Protein AF-A0A226BYW1-F1 (afdb_monomer)

Sequence (147 aa):
MIKKFHFSLDRVLRVKEINEDKKKDEFQRAQKYKDQIEKQLNELKQSKESIIKELNDTQKNPVQIQYLKTYHNYLSSLDEQITNQSYKLQIAEKELKHVRQEWIDAKQEKRVLEKLKERHYQEFRKESLKQEQKVLDEMTVQSVYSR

InterPro domains:
  IPR012823 Flagellar export FliJ [PF02050] (8-144)
  IPR012823 Flagellar export FliJ [TIGR02473] (6-144)
  IPR052570 Flagellar FliJ [PTHR38786] (8-145)
  IPR053716 Flagellar assembly and chemotaxis effector [G3DSA:1.10.287.1700] (3-147)

Foldseek 3Di:
DQDDDDDPCPVVLVVLVVQLVVLVVQLVVLVVVLVVLVVVLVVLVVVLVVLVVVVVVPVVDDPDPVVVVVSVVVSVVSVVVNVVSVVVNVVSVVSSVVSVVSSVVSVVVSVVVVVVSVVSVVVSVVVSVVVVVVVVVVVVVVVVVVD

Structure (mmCIF, N/CA/C/O backbone):
data_AF-A0A226BYW1-F1
#
_entry.id   AF-A0A226BYW1-F1
#
loop_
_atom_site.group_PDB
_atom_site.id
_atom_site.type_symbol
_atom_site.label_atom_id
_atom_site.label_alt_id
_atom_site.label_comp_id
_atom_site.label_asym_id
_atom_site.label_entity_id
_atom_site.label_seq_id
_atom_site.pdbx_PDB_ins_code
_atom_site.Cartn_x
_atom_site.Cartn_y
_atom_site.Cartn_z
_atom_site.occupancy
_atom_site.B_iso_or_equiv
_atom_site.auth_seq_id
_atom_site.auth_comp_id
_atom_site.auth_asym_id
_atom_site.auth_atom_id
_atom_site.pdbx_PDB_model_num
ATOM 1 N N . MET A 1 1 ? 19.684 13.962 -42.952 1.00 47.47 1 MET A N 1
ATOM 2 C CA . MET A 1 1 ? 18.919 14.288 -41.725 1.00 47.47 1 MET A CA 1
ATOM 3 C C . MET A 1 1 ? 19.271 13.266 -40.661 1.00 47.47 1 MET A C 1
ATOM 5 O O . MET A 1 1 ? 19.204 12.080 -40.960 1.00 47.47 1 MET A O 1
ATOM 9 N N . ILE A 1 2 ? 19.649 13.704 -39.459 1.00 56.62 2 ILE A N 1
ATOM 10 C CA . ILE A 1 2 ? 19.875 12.808 -38.317 1.00 56.62 2 ILE A CA 1
ATOM 11 C C . ILE A 1 2 ? 18.544 12.106 -38.019 1.00 56.62 2 ILE A C 1
ATOM 13 O O . ILE A 1 2 ? 17.529 12.772 -37.791 1.00 56.62 2 ILE A O 1
ATOM 17 N N . LYS A 1 3 ? 18.511 10.770 -38.099 1.00 72.44 3 LYS A N 1
ATOM 18 C CA . LYS A 1 3 ? 17.314 10.000 -37.732 1.00 72.44 3 LYS A CA 1
ATOM 19 C C . LYS A 1 3 ? 17.000 10.289 -36.262 1.00 72.44 3 LYS A C 1
ATOM 21 O O . LYS A 1 3 ? 17.906 10.357 -35.448 1.00 72.44 3 LYS A O 1
ATOM 26 N N . LYS A 1 4 ? 15.732 10.492 -35.905 1.00 83.81 4 LYS A N 1
ATOM 27 C CA . LYS A 1 4 ? 15.329 10.588 -34.492 1.00 83.81 4 LYS A CA 1
ATOM 28 C C . LYS A 1 4 ? 15.165 9.177 -33.929 1.00 83.81 4 LYS A C 1
ATOM 30 O O . LYS A 1 4 ? 14.692 8.293 -34.642 1.00 83.81 4 LYS A O 1
ATOM 35 N N . PHE A 1 5 ? 15.528 8.973 -32.664 1.00 90.88 5 PHE A N 1
ATOM 36 C CA 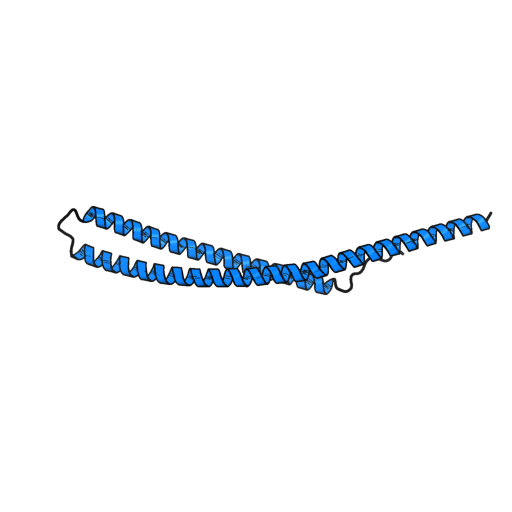. PHE A 1 5 ? 15.275 7.705 -31.982 1.00 90.88 5 PHE A CA 1
ATOM 37 C C . PHE A 1 5 ? 13.770 7.428 -31.913 1.00 90.88 5 PHE A C 1
ATOM 39 O O . PHE A 1 5 ? 12.987 8.309 -31.554 1.00 90.88 5 PHE A O 1
ATOM 46 N N . HIS A 1 6 ? 13.376 6.198 -32.230 1.00 91.38 6 HIS A N 1
ATOM 47 C CA . HIS A 1 6 ? 12.002 5.732 -32.124 1.00 91.38 6 HIS A CA 1
ATOM 48 C C . HIS A 1 6 ? 11.983 4.375 -31.429 1.00 91.38 6 HIS A C 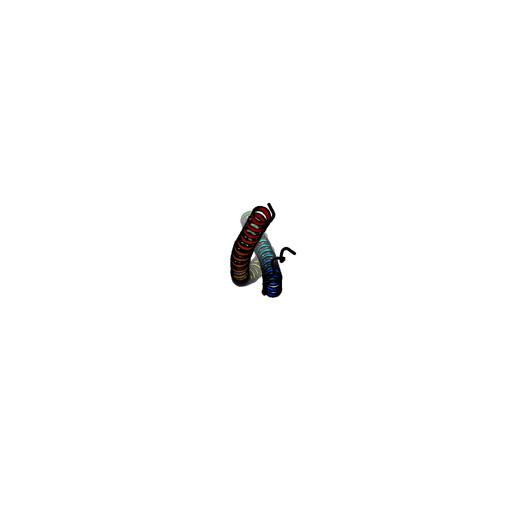1
ATOM 50 O O . HIS A 1 6 ? 12.633 3.435 -31.888 1.00 91.38 6 HIS A O 1
ATOM 56 N N . PHE A 1 7 ? 11.225 4.268 -30.340 1.00 94.50 7 PHE A N 1
ATOM 57 C CA . PHE A 1 7 ? 11.023 3.005 -29.649 1.00 94.50 7 PHE A CA 1
ATOM 58 C C . PHE A 1 7 ? 9.641 2.451 -29.994 1.00 94.50 7 PHE A C 1
ATOM 60 O O . PHE A 1 7 ? 8.612 3.022 -29.636 1.00 94.50 7 PHE A O 1
ATOM 67 N N . SER A 1 8 ? 9.612 1.310 -30.682 1.00 94.25 8 SER A N 1
ATOM 68 C CA . SER A 1 8 ? 8.377 0.696 -31.194 1.00 94.25 8 SER A CA 1
ATOM 69 C C . SER A 1 8 ? 7.350 0.372 -30.102 1.00 94.25 8 SER A C 1
ATOM 71 O O . SER A 1 8 ? 6.151 0.333 -30.373 1.00 94.25 8 SER A O 1
ATOM 73 N N . LEU A 1 9 ? 7.800 0.183 -28.857 1.00 95.88 9 LEU A N 1
ATOM 74 C CA . LEU A 1 9 ? 6.951 -0.130 -27.708 1.00 95.88 9 LEU A CA 1
ATOM 75 C C . LEU A 1 9 ? 6.639 1.089 -26.825 1.00 95.88 9 LEU A C 1
ATOM 77 O O . LEU A 1 9 ? 6.116 0.913 -25.728 1.00 95.88 9 LEU A O 1
ATOM 81 N N . ASP A 1 10 ? 6.887 2.323 -27.282 1.00 95.12 10 ASP A N 1
ATOM 82 C CA . ASP A 1 10 ? 6.590 3.542 -26.507 1.00 95.12 10 ASP A CA 1
ATOM 83 C C . ASP A 1 10 ? 5.122 3.616 -26.059 1.00 95.12 10 ASP A C 1
ATOM 85 O O . ASP A 1 10 ? 4.820 4.008 -24.931 1.00 95.12 10 ASP A O 1
ATOM 89 N N . ARG A 1 11 ? 4.188 3.186 -26.919 1.00 96.56 11 ARG A N 1
ATOM 90 C CA . ARG A 1 11 ? 2.762 3.137 -26.567 1.00 96.56 11 ARG A CA 1
ATOM 91 C C . ARG A 1 11 ? 2.483 2.109 -25.468 1.00 96.56 11 ARG A C 1
ATOM 93 O O . ARG A 1 11 ? 1.686 2.383 -24.578 1.00 96.56 11 ARG A O 1
ATOM 100 N N . VAL A 1 12 ? 3.141 0.952 -25.516 1.00 97.31 12 VAL A N 1
ATOM 101 C CA . VAL A 1 12 ? 2.990 -0.108 -24.507 1.00 97.31 12 VAL A CA 1
ATOM 102 C C . VAL A 1 12 ? 3.588 0.340 -23.174 1.00 97.31 12 VAL A C 1
ATOM 104 O O . VAL A 1 12 ? 2.952 0.164 -22.138 1.00 97.31 12 VAL A O 1
ATOM 107 N N . LEU A 1 13 ? 4.758 0.986 -23.200 1.00 97.25 13 LEU A N 1
ATOM 108 C CA . LEU A 1 13 ? 5.391 1.565 -22.015 1.00 97.25 13 LEU A CA 1
ATOM 109 C C . LEU A 1 13 ? 4.465 2.581 -21.334 1.00 97.25 13 LEU A C 1
ATOM 111 O O . LEU A 1 13 ? 4.231 2.467 -20.135 1.00 97.25 13 LEU A O 1
ATOM 115 N N . ARG A 1 14 ? 3.834 3.479 -22.103 1.00 97.69 14 ARG A N 1
ATOM 116 C CA . ARG A 1 14 ? 2.852 4.435 -21.565 1.00 97.69 14 ARG A CA 1
ATOM 117 C C . ARG A 1 14 ? 1.651 3.752 -20.905 1.00 97.69 14 ARG A C 1
ATOM 119 O O . ARG A 1 14 ? 1.173 4.200 -19.869 1.00 97.69 14 ARG A O 1
ATOM 126 N N . VAL A 1 15 ? 1.144 2.666 -21.490 1.00 98.19 15 VAL A N 1
ATOM 127 C CA . VAL A 1 15 ? 0.052 1.893 -20.872 1.00 98.19 15 VAL A CA 1
ATOM 128 C C . VAL A 1 15 ? 0.504 1.286 -19.539 1.00 98.19 15 VAL A C 1
ATOM 130 O O . VAL A 1 15 ? -0.265 1.304 -18.579 1.00 98.19 15 VAL A O 1
ATOM 133 N N . L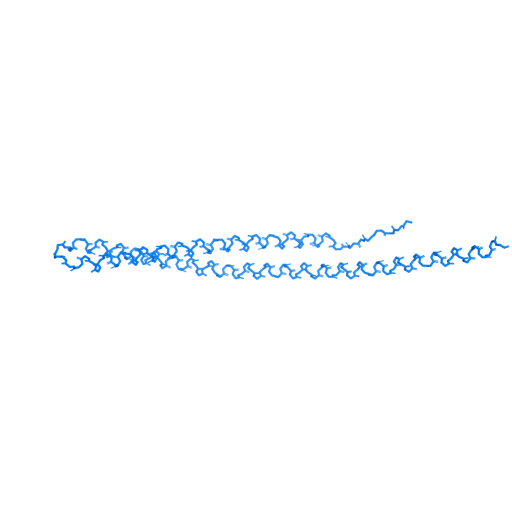YS A 1 16 ? 1.746 0.792 -19.449 1.00 97.38 16 LYS A N 1
ATOM 134 C CA . LYS A 1 16 ? 2.308 0.254 -18.201 1.00 97.38 16 LYS A CA 1
ATOM 135 C C . LYS A 1 16 ? 2.548 1.332 -17.141 1.00 97.38 16 LYS A C 1
ATOM 137 O O . LYS A 1 16 ? 2.271 1.065 -15.980 1.00 97.38 16 LYS A O 1
ATOM 142 N N . GLU A 1 17 ? 2.971 2.535 -17.528 1.00 97.81 17 GLU A N 1
ATOM 143 C CA . GLU A 1 17 ? 3.066 3.702 -16.631 1.00 97.81 17 GLU A CA 1
ATOM 144 C C . GLU A 1 17 ? 1.704 4.037 -16.011 1.00 97.81 17 GLU A C 1
ATOM 146 O O . GLU A 1 17 ? 1.565 4.048 -14.791 1.00 97.81 17 GLU A O 1
ATOM 151 N N . ILE A 1 18 ? 0.668 4.192 -16.845 1.00 98.25 18 ILE A N 1
ATOM 152 C CA . ILE A 1 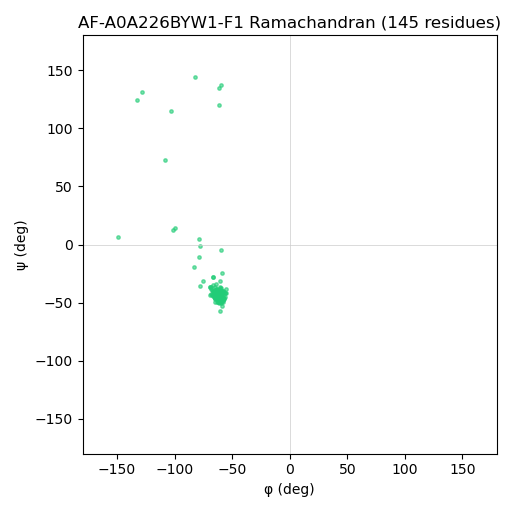18 ? -0.699 4.471 -16.375 1.00 98.25 18 ILE A CA 1
ATOM 153 C C . ILE A 1 18 ? -1.205 3.349 -15.457 1.00 98.25 18 ILE A C 1
ATOM 155 O O . ILE A 1 18 ? -1.918 3.609 -14.489 1.00 98.25 18 ILE A O 1
ATOM 159 N N . ASN A 1 19 ? -0.871 2.093 -15.761 1.00 98.12 19 ASN A N 1
ATOM 160 C CA . ASN A 1 19 ? -1.253 0.962 -14.924 1.00 98.12 19 ASN A CA 1
ATOM 161 C C . ASN A 1 19 ? -0.538 0.975 -13.562 1.00 98.12 19 ASN A C 1
ATOM 163 O O . ASN A 1 19 ? -1.193 0.759 -12.545 1.00 98.12 19 ASN A O 1
ATOM 167 N N . GLU A 1 20 ? 0.770 1.255 -13.521 1.00 98.31 20 GLU A N 1
ATOM 168 C CA . GLU A 1 20 ? 1.513 1.410 -12.262 1.00 98.31 20 GLU A CA 1
ATOM 169 C C . GLU A 1 20 ? 0.903 2.521 -11.401 1.00 98.31 20 GLU A C 1
ATOM 171 O O . GLU A 1 20 ? 0.674 2.302 -10.212 1.00 98.31 20 GLU A O 1
ATOM 176 N N . ASP A 1 21 ? 0.596 3.677 -11.995 1.00 98.38 21 ASP A N 1
ATOM 177 C CA . ASP A 1 21 ? 0.006 4.810 -11.278 1.00 98.38 21 ASP A CA 1
ATOM 178 C C . ASP A 1 21 ? -1.365 4.456 -10.689 1.00 98.38 21 ASP A C 1
ATOM 180 O O . ASP A 1 21 ? -1.623 4.713 -9.513 1.00 98.38 21 ASP A O 1
ATOM 184 N N . LYS A 1 22 ? -2.219 3.761 -11.451 1.00 98.44 22 LYS A N 1
ATOM 185 C CA . LYS A 1 22 ? -3.507 3.265 -10.938 1.00 98.44 22 LYS A CA 1
ATOM 186 C C . LYS A 1 22 ? -3.333 2.322 -9.747 1.00 98.44 22 LYS A C 1
ATOM 188 O O . LYS A 1 22 ? -4.016 2.488 -8.737 1.00 98.44 22 LYS A O 1
ATOM 193 N N . LYS A 1 23 ? -2.411 1.357 -9.839 1.00 98.25 23 LYS A N 1
ATOM 194 C CA . LYS A 1 23 ? -2.134 0.405 -8.749 1.00 98.25 23 LYS A CA 1
ATOM 195 C C . LYS A 1 23 ? -1.527 1.083 -7.522 1.00 98.25 23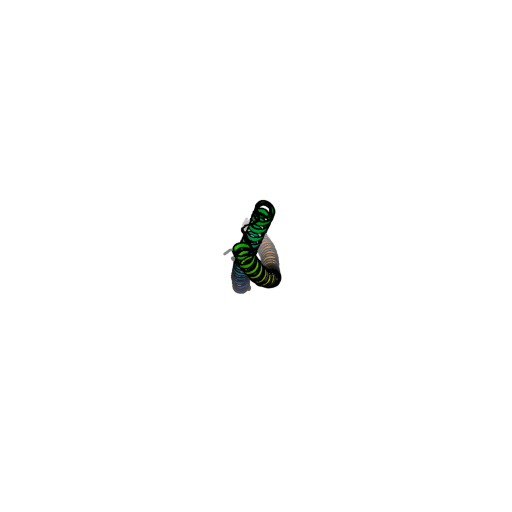 LYS A C 1
ATOM 197 O O . LYS A 1 23 ? -1.859 0.732 -6.391 1.00 98.25 23 LYS A O 1
ATOM 202 N N . LYS A 1 24 ? -0.703 2.109 -7.726 1.00 98.31 24 LYS A N 1
ATOM 203 C CA . LYS A 1 24 ? -0.187 2.955 -6.648 1.00 98.31 24 LYS A CA 1
ATOM 204 C C . LYS A 1 24 ? -1.312 3.695 -5.927 1.00 98.31 24 LYS A C 1
ATOM 206 O O . LYS A 1 24 ? -1.326 3.718 -4.697 1.00 98.31 24 LYS A O 1
ATOM 211 N N . ASP A 1 25 ? -2.257 4.267 -6.667 1.00 98.44 25 ASP A N 1
ATOM 212 C CA . ASP A 1 25 ? -3.408 4.960 -6.086 1.00 98.44 25 ASP A CA 1
ATOM 213 C C . ASP A 1 25 ? -4.321 3.999 -5.309 1.00 98.44 25 ASP A C 1
ATOM 215 O O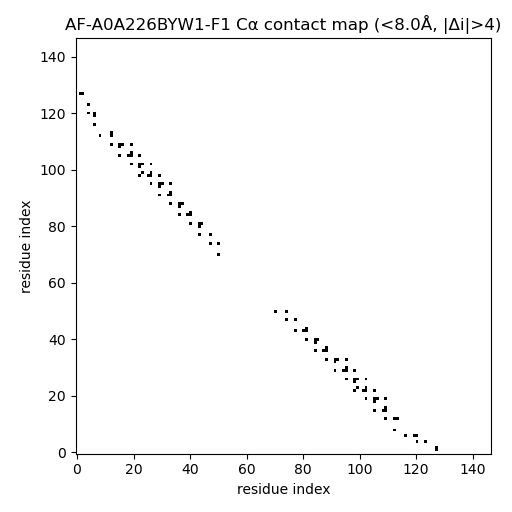 . ASP A 1 25 ? -4.800 4.337 -4.225 1.00 98.44 25 ASP A O 1
ATOM 219 N N . GLU A 1 26 ? -4.545 2.786 -5.826 1.00 98.31 26 GLU A N 1
ATOM 220 C CA . GLU A 1 26 ? -5.260 1.710 -5.122 1.00 98.31 26 GLU A CA 1
ATOM 221 C C . GLU A 1 26 ? -4.573 1.357 -3.798 1.00 98.31 26 GLU A C 1
ATOM 223 O O . GLU A 1 26 ? -5.221 1.373 -2.748 1.00 98.31 26 GLU A O 1
ATOM 228 N N . PHE A 1 27 ? -3.253 1.151 -3.820 1.00 98.44 27 PHE A N 1
ATOM 229 C CA . PHE A 1 27 ? -2.454 0.910 -2.619 1.00 98.44 27 PHE A CA 1
ATOM 230 C C . PHE A 1 27 ? -2.571 2.051 -1.598 1.00 98.44 27 PHE A C 1
ATOM 232 O O . PHE A 1 27 ? -2.799 1.805 -0.413 1.00 98.44 27 PHE A O 1
ATOM 239 N N . GLN A 1 28 ? -2.479 3.309 -2.039 1.00 98.38 28 GLN A N 1
ATOM 240 C CA . GLN A 1 28 ? -2.613 4.465 -1.148 1.00 98.38 28 GLN A CA 1
ATOM 241 C C . GLN A 1 28 ? -4.007 4.569 -0.521 1.00 98.38 28 GLN A C 1
ATOM 243 O O . GLN A 1 28 ? -4.125 4.930 0.653 1.00 98.38 28 GLN A O 1
ATOM 248 N N . ARG A 1 29 ? -5.068 4.259 -1.277 1.00 98.38 29 ARG A N 1
ATOM 249 C CA . ARG A 1 29 ? -6.437 4.221 -0.744 1.00 98.38 29 ARG A CA 1
ATOM 250 C C . ARG A 1 29 ? -6.600 3.115 0.295 1.00 98.38 29 ARG A C 1
ATOM 252 O O . ARG A 1 29 ? -7.131 3.388 1.369 1.00 98.38 29 ARG A O 1
ATOM 259 N N . ALA A 1 30 ? -6.102 1.911 0.011 1.00 98.31 30 ALA A N 1
ATOM 260 C CA . ALA A 1 30 ? -6.146 0.792 0.949 1.00 98.31 30 ALA A CA 1
ATOM 261 C C . ALA A 1 30 ? -5.373 1.099 2.242 1.00 98.31 30 ALA A C 1
ATOM 263 O O . ALA A 1 30 ? -5.871 0.826 3.333 1.00 98.31 30 ALA A O 1
ATOM 264 N N . GLN A 1 31 ? -4.201 1.736 2.137 1.00 98.44 31 GLN A N 1
ATOM 265 C CA . GLN A 1 31 ? -3.412 2.148 3.299 1.00 98.44 31 GLN A CA 1
ATOM 266 C C . GLN A 1 31 ? -4.185 3.143 4.170 1.00 98.44 31 GLN A C 1
ATOM 268 O O . GLN A 1 31 ? -4.346 2.911 5.364 1.00 98.44 31 GLN A O 1
ATOM 273 N N . LYS A 1 32 ? -4.736 4.208 3.569 1.00 98.50 32 LYS A N 1
ATOM 274 C CA . LYS A 1 32 ? -5.542 5.202 4.298 1.00 98.50 32 LYS A CA 1
ATOM 275 C C . LYS A 1 32 ? -6.743 4.567 4.995 1.00 98.50 32 LYS A C 1
ATOM 277 O O . LYS A 1 32 ? -7.057 4.933 6.123 1.00 98.50 32 LYS A O 1
ATOM 282 N N . TYR A 1 33 ? -7.411 3.625 4.333 1.00 98.00 33 TYR A N 1
ATOM 283 C CA . TYR A 1 33 ? -8.543 2.909 4.912 1.00 98.00 33 TYR A CA 1
ATOM 284 C C . TYR A 1 33 ? -8.125 2.048 6.113 1.00 98.00 33 TYR A C 1
ATOM 286 O O . TYR A 1 33 ? -8.773 2.100 7.159 1.00 98.00 33 TYR A O 1
ATOM 294 N N . LYS A 1 34 ? -7.009 1.314 6.000 1.00 98.38 34 LYS A N 1
ATOM 295 C CA . LYS A 1 34 ? -6.437 0.546 7.114 1.00 98.38 34 LYS A CA 1
ATOM 296 C C . LYS A 1 34 ? -6.117 1.456 8.305 1.00 98.38 34 LYS A C 1
ATOM 298 O O . LYS A 1 34 ? -6.537 1.155 9.420 1.00 98.38 34 LYS A O 1
ATOM 303 N N . ASP A 1 35 ? -5.458 2.587 8.062 1.00 98.31 35 ASP A N 1
ATOM 304 C CA . ASP A 1 35 ? -5.082 3.545 9.109 1.00 98.31 35 ASP A CA 1
ATOM 305 C C . ASP A 1 35 ? -6.321 4.135 9.813 1.00 98.31 35 ASP A C 1
ATOM 307 O O . ASP A 1 35 ? -6.341 4.288 11.035 1.00 98.31 35 ASP A O 1
ATOM 311 N N . GLN A 1 36 ? -7.391 4.428 9.062 1.00 98.25 36 GLN A N 1
ATOM 312 C CA . GLN A 1 36 ? -8.670 4.881 9.624 1.00 98.25 36 GLN A CA 1
ATOM 313 C C . GLN A 1 36 ? -9.307 3.825 10.531 1.00 98.25 36 GLN A C 1
ATOM 315 O O . GLN A 1 36 ? -9.752 4.151 11.633 1.00 98.25 36 GLN A O 1
ATOM 320 N N . ILE A 1 37 ? -9.338 2.565 10.089 1.00 97.62 37 ILE A N 1
ATOM 321 C CA . ILE A 1 37 ? -9.891 1.462 10.882 1.00 97.62 37 ILE A CA 1
ATOM 322 C C . ILE A 1 37 ? -9.086 1.257 12.163 1.00 97.62 37 ILE A C 1
ATOM 324 O O . ILE A 1 37 ? -9.674 1.070 13.230 1.00 97.62 37 ILE A O 1
ATOM 328 N N . GLU A 1 38 ? -7.759 1.279 12.052 1.00 98.12 38 GLU A N 1
ATOM 329 C CA . GLU A 1 38 ? -6.831 1.098 13.166 1.00 98.12 38 GLU A CA 1
ATOM 330 C C . GLU A 1 38 ? -7.001 2.207 14.211 1.00 98.12 38 GLU A C 1
ATOM 332 O O . GLU A 1 38 ? -7.094 1.923 15.407 1.00 98.12 38 GLU A O 1
ATOM 337 N N . LYS A 1 39 ? -7.163 3.459 13.762 1.00 98.38 39 LYS A N 1
ATOM 338 C CA . LYS A 1 39 ? -7.471 4.593 14.638 1.00 98.38 39 LYS A CA 1
ATOM 339 C C . LYS A 1 39 ? -8.789 4.393 15.395 1.00 98.38 39 LYS A C 1
ATOM 341 O O . LYS A 1 39 ? -8.799 4.499 16.617 1.00 98.38 39 LYS A O 1
ATOM 346 N N . GLN A 1 40 ? -9.870 4.048 14.693 1.00 97.75 40 GLN A N 1
ATOM 347 C CA . GLN A 1 40 ? -11.181 3.790 15.309 1.00 97.75 40 GLN A CA 1
ATOM 348 C C . GLN A 1 40 ? -11.129 2.636 16.321 1.00 97.75 40 GLN A C 1
ATOM 350 O O . GLN A 1 40 ? -11.730 2.708 17.390 1.00 97.75 40 GLN A O 1
ATOM 355 N N . LEU A 1 41 ? -10.384 1.569 16.011 1.00 98.25 41 LEU A N 1
ATOM 356 C CA . LEU A 1 41 ? -10.191 0.450 16.932 1.00 98.25 41 LEU A CA 1
ATOM 357 C C . LEU A 1 41 ? -9.484 0.899 18.214 1.00 98.25 41 LEU A C 1
ATOM 359 O O . LEU A 1 41 ? -9.856 0.475 19.308 1.00 98.25 41 LEU A O 1
ATOM 363 N N . ASN A 1 42 ? -8.462 1.742 18.081 1.00 98.06 42 ASN A N 1
ATOM 364 C CA . ASN A 1 42 ? -7.736 2.270 19.224 1.00 98.06 42 ASN A CA 1
ATOM 365 C C . ASN A 1 42 ? -8.614 3.196 20.082 1.00 98.06 42 ASN A C 1
ATOM 367 O O . ASN A 1 42 ? -8.599 3.073 21.303 1.00 98.06 42 ASN A O 1
ATOM 371 N N . GLU A 1 43 ? -9.431 4.051 19.464 1.00 97.69 43 GLU A N 1
ATOM 372 C CA . GLU A 1 43 ? -10.405 4.901 20.167 1.00 97.69 43 GLU A CA 1
ATOM 373 C C . GLU A 1 43 ? -11.418 4.065 20.970 1.00 97.69 43 GLU A C 1
ATOM 375 O O . GLU A 1 43 ? -11.659 4.347 22.145 1.00 97.69 43 GLU A O 1
ATOM 380 N N . LEU A 1 44 ? -11.953 2.984 20.388 1.00 97.06 44 LEU A N 1
ATOM 381 C CA . LEU A 1 44 ? -12.858 2.063 21.089 1.00 97.06 44 LEU A CA 1
ATOM 382 C C . LEU A 1 44 ? -12.181 1.387 22.291 1.00 97.06 44 LEU A C 1
ATOM 384 O O . LEU A 1 44 ? -12.763 1.310 23.374 1.00 97.06 44 LEU A O 1
ATOM 388 N N . LYS A 1 45 ? -10.936 0.922 22.121 1.00 96.88 45 LYS A N 1
ATOM 389 C CA . LYS A 1 45 ? -10.152 0.309 23.206 1.00 96.88 45 LYS A CA 1
ATOM 390 C C . LYS A 1 45 ? -9.866 1.300 24.333 1.00 96.88 45 LYS A C 1
ATOM 392 O O . LYS A 1 45 ? -10.025 0.944 25.497 1.00 96.88 45 LYS A O 1
ATOM 397 N N . GLN A 1 46 ? -9.502 2.536 23.993 1.00 97.00 46 GLN A N 1
ATOM 398 C CA . GLN A 1 46 ? -9.283 3.606 24.968 1.00 97.00 46 GLN A CA 1
ATOM 399 C C . GLN A 1 46 ? -10.568 3.949 25.724 1.00 97.00 46 GLN A C 1
ATOM 401 O O . GLN A 1 46 ? -10.539 4.065 26.946 1.00 97.00 46 GLN A O 1
ATOM 406 N N . SER A 1 47 ? -11.707 4.048 25.029 1.00 94.12 47 SER A N 1
ATOM 407 C CA . SER A 1 47 ? -13.007 4.275 25.670 1.00 94.12 47 SER A CA 1
ATOM 408 C C . SER A 1 47 ? -13.333 3.167 26.673 1.00 94.12 47 SER A C 1
ATOM 410 O O . SER A 1 47 ? -13.661 3.461 27.824 1.00 94.12 47 SER A O 1
ATOM 412 N N . LYS A 1 48 ? -13.151 1.899 26.277 1.00 93.62 48 LYS A N 1
ATOM 413 C CA . LYS A 1 48 ? -13.329 0.746 27.168 1.00 93.62 48 LYS A CA 1
ATOM 414 C C . LYS A 1 48 ? -12.437 0.841 28.409 1.00 93.62 48 LYS A C 1
ATOM 416 O O . LYS A 1 48 ? -12.914 0.626 29.522 1.00 93.62 48 LYS A O 1
ATOM 421 N N . GLU A 1 49 ? -11.157 1.157 28.229 1.00 94.12 49 GLU A N 1
ATOM 422 C CA . GLU A 1 49 ? -10.202 1.263 29.334 1.00 94.12 49 GLU A CA 1
ATOM 423 C C . GLU A 1 49 ? -10.585 2.370 30.328 1.00 94.12 49 GLU A C 1
ATOM 425 O O . GLU A 1 49 ? -10.535 2.147 31.538 1.00 94.12 49 GLU A O 1
ATOM 430 N N . SER A 1 50 ? -11.026 3.531 29.836 1.00 91.38 50 SER A N 1
ATOM 431 C CA . SER A 1 50 ? -11.490 4.638 30.683 1.00 91.38 50 SER A CA 1
ATOM 432 C C . SER A 1 50 ? -12.695 4.245 31.538 1.00 91.38 50 SER A C 1
ATOM 434 O O . SER A 1 50 ? -12.693 4.491 32.740 1.00 91.38 50 SER A O 1
ATOM 436 N N . ILE A 1 51 ? -13.681 3.553 30.961 1.00 88.12 51 ILE A N 1
ATOM 437 C CA . ILE A 1 51 ? -14.880 3.107 31.692 1.00 88.12 51 ILE A CA 1
ATOM 438 C C . ILE A 1 51 ? -14.524 2.084 32.774 1.00 88.12 51 ILE A C 1
ATOM 440 O O . ILE A 1 51 ? -15.062 2.127 33.877 1.00 88.12 51 ILE A O 1
ATOM 444 N N . ILE A 1 52 ? -13.607 1.158 32.476 1.00 88.38 52 ILE A N 1
ATOM 445 C CA . ILE A 1 52 ? -13.137 0.175 33.461 1.00 88.38 52 ILE A CA 1
ATOM 446 C C . ILE A 1 52 ? -12.437 0.878 34.630 1.00 88.38 52 ILE A C 1
ATOM 448 O O . ILE A 1 52 ? -12.653 0.501 35.781 1.00 88.38 52 ILE A O 1
ATOM 452 N N . LYS A 1 53 ? -11.627 1.909 34.357 1.00 88.06 53 LYS A N 1
ATOM 453 C CA . LYS A 1 53 ? -10.995 2.722 35.408 1.00 88.06 53 LYS A CA 1
ATOM 454 C C . LYS A 1 53 ? -12.040 3.431 36.269 1.00 88.06 53 LYS A C 1
ATOM 456 O O . LYS A 1 53 ? -12.002 3.279 37.485 1.00 88.06 53 LYS A O 1
ATOM 461 N N . GLU A 1 54 ? -13.011 4.101 35.648 1.00 84.62 54 GLU A N 1
ATOM 462 C CA . GLU A 1 54 ? -14.104 4.773 36.363 1.00 84.62 54 GLU A CA 1
ATOM 463 C C . GLU A 1 54 ? -14.870 3.813 37.284 1.00 84.62 54 GLU A C 1
ATOM 465 O O . GLU A 1 54 ? -15.104 4.141 38.448 1.00 84.62 54 GLU A O 1
ATOM 470 N N . LEU A 1 55 ? -15.208 2.611 36.800 1.00 80.88 55 LEU A N 1
ATOM 471 C CA . LEU A 1 55 ? -15.896 1.573 37.578 1.00 80.88 55 LEU A CA 1
ATOM 472 C C . LEU A 1 55 ? -15.094 1.105 38.796 1.00 80.88 55 LEU A C 1
ATOM 474 O O . LEU A 1 55 ? -15.653 0.953 39.885 1.00 80.88 55 LEU A O 1
ATOM 478 N N . ASN A 1 56 ? -13.790 0.886 38.625 1.00 81.38 56 ASN A N 1
ATOM 479 C CA . ASN A 1 56 ? -12.912 0.481 39.722 1.00 81.38 56 ASN A CA 1
ATOM 480 C C . ASN A 1 56 ? -12.822 1.571 40.803 1.00 81.38 56 ASN A C 1
ATOM 482 O O . ASN A 1 56 ? -12.765 1.258 41.993 1.00 81.38 56 ASN A O 1
ATOM 486 N N . ASP A 1 57 ? -12.874 2.845 40.407 1.00 78.81 57 ASP A N 1
ATOM 487 C CA . ASP A 1 57 ? -12.869 3.974 41.338 1.00 78.81 57 ASP A CA 1
ATOM 488 C C . ASP A 1 57 ? -14.222 4.157 42.055 1.00 78.81 57 ASP A C 1
ATOM 490 O O . ASP A 1 57 ? -14.255 4.565 43.222 1.00 78.81 57 ASP A O 1
ATOM 494 N N . THR A 1 58 ? -15.344 3.807 41.406 1.00 69.75 58 THR A N 1
ATOM 495 C CA . THR A 1 58 ? -16.704 3.961 41.965 1.00 69.75 58 THR A CA 1
ATOM 496 C C . THR A 1 58 ? -17.161 2.826 42.884 1.00 69.75 58 THR A C 1
ATOM 498 O O . THR A 1 58 ? -18.043 3.067 43.714 1.00 69.75 58 THR A O 1
ATOM 501 N N . GLN A 1 59 ? -16.539 1.639 42.826 1.00 60.38 59 GLN A N 1
ATOM 502 C CA . GLN A 1 59 ? -16.838 0.486 43.701 1.00 60.38 59 GLN A CA 1
ATOM 503 C C . GLN A 1 59 ? -16.646 0.750 45.211 1.00 60.38 59 GLN A C 1
ATOM 505 O O . GLN A 1 59 ? -16.996 -0.090 46.038 1.00 60.38 59 GLN A O 1
ATOM 510 N N . LYS A 1 60 ? -16.146 1.928 45.601 1.00 60.53 60 LYS A N 1
ATOM 511 C CA . LYS A 1 60 ? -16.027 2.372 46.999 1.00 60.53 60 LYS A CA 1
ATOM 512 C C . LYS A 1 60 ? -17.346 2.867 47.621 1.00 60.53 60 LYS A C 1
ATOM 514 O O . LYS A 1 60 ? -17.331 3.238 48.791 1.00 60.53 60 LYS A O 1
ATOM 519 N N . ASN A 1 61 ? -18.467 2.890 46.884 1.00 59.25 61 ASN A N 1
ATOM 520 C CA . ASN A 1 61 ? -19.753 3.421 47.365 1.00 59.25 61 ASN A CA 1
ATOM 521 C C . ASN A 1 61 ? -20.942 2.442 47.167 1.00 59.25 61 ASN A C 1
ATOM 523 O O . ASN A 1 61 ? -21.151 1.955 46.057 1.00 59.25 61 ASN A O 1
ATOM 527 N N . PRO A 1 62 ? -21.782 2.187 48.194 1.00 55.03 62 PRO A N 1
ATOM 528 C CA . PRO A 1 62 ? -22.770 1.093 48.205 1.00 55.03 62 PRO A CA 1
ATOM 529 C C . PRO A 1 62 ? -24.086 1.324 47.423 1.00 55.03 62 PRO A C 1
ATOM 531 O O . PRO A 1 62 ? -24.971 0.471 47.458 1.00 55.03 62 PRO A O 1
ATOM 534 N N . VAL A 1 63 ? -24.254 2.431 46.690 1.00 55.03 63 VAL A N 1
ATOM 535 C CA . VAL A 1 63 ? -25.517 2.775 45.995 1.00 55.03 63 VAL A CA 1
ATOM 536 C C . VAL A 1 63 ? -25.369 2.621 44.473 1.00 55.03 63 VAL A C 1
ATOM 538 O O . VAL A 1 63 ? -25.260 3.625 43.781 1.00 55.03 63 VAL A O 1
ATOM 541 N N . GLN A 1 64 ? -25.297 1.398 43.916 1.00 62.03 64 GLN A N 1
ATOM 542 C CA . GLN A 1 64 ? -24.866 1.257 42.502 1.00 62.03 64 GLN A CA 1
ATOM 543 C C . GLN A 1 64 ? -25.421 0.093 41.651 1.00 62.03 64 GLN A C 1
ATOM 545 O O . GLN A 1 64 ? -25.021 -0.037 40.497 1.00 62.03 64 GLN A O 1
ATOM 550 N N . ILE A 1 65 ? -26.373 -0.724 42.116 1.00 61.25 65 ILE A N 1
ATOM 551 C CA . ILE A 1 65 ? -26.824 -1.918 41.353 1.00 61.25 65 ILE A CA 1
ATOM 552 C C . ILE A 1 65 ? -27.380 -1.570 39.951 1.00 61.25 65 ILE A C 1
ATOM 554 O O . ILE A 1 65 ? -27.053 -2.241 38.971 1.00 61.25 65 ILE A O 1
ATOM 558 N N . GLN A 1 66 ? -28.168 -0.496 39.823 1.00 63.69 66 GLN A N 1
ATOM 559 C CA . GLN A 1 66 ? -28.711 -0.058 38.526 1.00 63.69 66 GLN A CA 1
ATOM 560 C C . GLN A 1 66 ? -27.617 0.500 37.595 1.00 63.69 66 GLN A C 1
ATOM 562 O O . GLN A 1 66 ? -27.652 0.259 36.389 1.00 63.69 66 GLN A O 1
ATOM 567 N N . TYR A 1 67 ? -26.626 1.202 38.155 1.00 70.69 67 TYR A N 1
ATOM 568 C CA . TYR A 1 67 ? -25.478 1.722 37.411 1.00 70.69 67 TYR A CA 1
ATOM 569 C C . TYR A 1 67 ? -24.628 0.575 36.857 1.00 70.69 67 TYR A C 1
ATOM 571 O O . TYR A 1 67 ? -24.330 0.557 35.665 1.00 70.69 67 TYR A O 1
ATOM 579 N N . LEU A 1 68 ? -24.333 -0.436 37.679 1.00 71.44 68 LEU A N 1
ATOM 580 C CA . LEU A 1 68 ? -23.541 -1.607 37.290 1.00 71.44 68 LEU A CA 1
ATOM 581 C C . LEU A 1 68 ? -24.124 -2.341 36.074 1.00 71.44 68 LEU A C 1
ATOM 583 O O . LEU A 1 68 ? -23.379 -2.705 35.165 1.00 71.44 68 LEU A O 1
ATOM 587 N N . LYS A 1 69 ? -25.452 -2.512 36.008 1.00 77.06 69 LYS A N 1
ATOM 588 C CA . LYS A 1 69 ? -26.109 -3.168 34.864 1.00 77.06 69 LYS A CA 1
ATOM 589 C C . LYS A 1 69 ? -25.965 -2.360 33.568 1.00 77.06 69 LYS A C 1
ATOM 591 O O . LYS A 1 69 ? -25.684 -2.934 32.518 1.00 77.06 69 LYS A O 1
ATOM 596 N N . THR A 1 70 ? -26.123 -1.038 33.635 1.00 80.50 70 THR A N 1
ATOM 597 C CA . THR A 1 70 ? -25.954 -0.144 32.476 1.00 80.50 70 THR A CA 1
ATOM 598 C C . THR A 1 70 ? -24.515 -0.159 31.965 1.00 80.50 70 THR A C 1
ATOM 600 O O . THR A 1 70 ? -24.294 -0.310 30.764 1.00 80.50 70 THR A O 1
ATOM 603 N N . TYR A 1 71 ? -23.535 -0.084 32.868 1.00 82.12 71 TYR A N 1
ATOM 604 C CA . TYR A 1 71 ? -22.120 -0.170 32.514 1.00 82.12 71 TYR A CA 1
ATOM 605 C C . TYR A 1 71 ? -21.755 -1.519 31.893 1.00 82.12 71 TYR A C 1
ATOM 607 O O . TYR A 1 71 ? -21.060 -1.554 30.881 1.00 82.12 71 TYR A O 1
ATOM 615 N N . HIS A 1 72 ? -22.260 -2.626 32.442 1.00 84.69 72 HIS A N 1
ATOM 616 C CA . HIS A 1 72 ? -22.011 -3.956 31.888 1.00 84.69 72 HIS A CA 1
ATOM 617 C C . HIS A 1 72 ? -22.560 -4.096 30.460 1.00 84.69 72 HIS A C 1
ATOM 619 O O . HIS A 1 72 ? -21.876 -4.617 29.576 1.00 84.69 72 HIS A O 1
ATOM 625 N N . ASN A 1 73 ? -23.776 -3.603 30.209 1.00 87.81 73 ASN A N 1
ATOM 626 C CA . ASN A 1 73 ? -24.364 -3.599 28.868 1.00 87.81 73 ASN A CA 1
ATOM 627 C C . ASN A 1 73 ? -23.539 -2.750 27.893 1.00 87.81 73 ASN A C 1
ATOM 629 O O . ASN A 1 73 ? -23.295 -3.166 26.762 1.00 87.81 73 ASN A O 1
ATOM 633 N N . TYR A 1 74 ? -23.075 -1.580 28.336 1.00 89.44 74 TYR A N 1
ATOM 634 C CA . TYR A 1 74 ? -22.259 -0.702 27.507 1.00 89.44 74 TYR A CA 1
ATOM 635 C C . TYR A 1 74 ? -20.884 -1.305 27.189 1.00 89.44 74 TYR A C 1
ATOM 637 O O . TYR A 1 74 ? -20.479 -1.320 26.029 1.00 89.44 74 TYR A O 1
ATOM 645 N N . LEU A 1 75 ? -20.204 -1.893 28.179 1.00 92.19 75 LEU A N 1
ATOM 646 C CA . LEU A 1 75 ? -18.948 -2.623 27.977 1.00 92.19 75 LEU A CA 1
ATOM 647 C C . LEU A 1 75 ? -19.117 -3.797 27.007 1.00 92.19 75 LEU A C 1
ATOM 649 O O . LEU A 1 75 ? -18.269 -3.994 26.141 1.00 92.19 75 LEU A O 1
ATOM 653 N N . SER A 1 76 ? -20.233 -4.525 27.103 1.00 93.88 76 SER A N 1
ATOM 654 C CA . SER A 1 76 ? -20.550 -5.619 26.175 1.00 93.88 76 SER A CA 1
ATOM 655 C C . SER A 1 76 ? -20.720 -5.107 24.740 1.00 93.88 76 SER A C 1
ATOM 657 O O . SER A 1 76 ? -20.187 -5.698 23.804 1.00 93.88 76 SER A O 1
ATOM 659 N N . SER A 1 77 ? -21.399 -3.968 24.559 1.00 95.31 77 SER A N 1
ATOM 660 C CA . SER A 1 77 ? -21.522 -3.319 23.247 1.00 95.31 77 SER A CA 1
ATOM 661 C C . SER A 1 77 ? -20.172 -2.838 22.706 1.00 95.31 77 SER A C 1
ATOM 663 O O . SER A 1 77 ? -19.899 -2.993 21.516 1.00 95.31 77 SER A O 1
ATOM 665 N N . LEU A 1 78 ? -19.302 -2.284 23.557 1.00 95.19 78 LEU A N 1
ATOM 666 C CA . LEU A 1 78 ? -17.947 -1.901 23.155 1.00 95.19 78 LEU A CA 1
ATOM 667 C C . LEU A 1 78 ? -17.121 -3.115 22.726 1.00 95.19 78 LEU A C 1
ATOM 669 O O . LEU A 1 78 ? -16.394 -3.027 21.742 1.00 95.19 78 LEU A O 1
ATOM 673 N N . ASP A 1 79 ? -17.253 -4.252 23.409 1.00 96.75 79 ASP A N 1
ATOM 674 C CA . ASP A 1 79 ? -16.565 -5.489 23.035 1.00 96.75 79 ASP A CA 1
ATOM 675 C C . ASP A 1 79 ? -17.012 -6.038 21.684 1.00 96.75 79 ASP A C 1
ATOM 677 O O . ASP A 1 79 ? -16.177 -6.443 20.867 1.00 96.75 79 ASP A O 1
ATOM 681 N N . GLU A 1 80 ? -18.310 -5.986 21.399 1.00 97.38 80 GLU A N 1
ATOM 682 C CA . GLU A 1 80 ? -18.834 -6.331 20.081 1.00 97.38 80 GLU A CA 1
ATOM 683 C C . GLU A 1 80 ? -18.287 -5.384 18.998 1.00 97.38 80 GLU A C 1
ATOM 685 O O . GLU A 1 80 ? -17.801 -5.830 17.955 1.00 97.38 80 GLU A O 1
ATOM 690 N N . GLN A 1 81 ? -18.277 -4.073 19.262 1.00 97.38 81 GLN A N 1
ATOM 691 C CA . GLN A 1 81 ? -17.726 -3.075 18.341 1.00 97.38 81 GLN A CA 1
ATOM 692 C C . GLN A 1 81 ? -16.224 -3.278 18.096 1.00 97.38 81 GLN A C 1
ATOM 694 O O . GLN A 1 81 ? -15.785 -3.255 16.946 1.00 97.38 81 GLN A O 1
ATOM 699 N N . ILE A 1 82 ? -15.437 -3.532 19.146 1.00 98.19 82 ILE A N 1
ATOM 700 C CA . ILE A 1 82 ? -14.000 -3.833 19.062 1.00 98.19 82 ILE A CA 1
ATOM 701 C C . ILE A 1 82 ? -13.765 -5.102 18.244 1.00 98.19 82 ILE A C 1
ATOM 703 O O . ILE A 1 82 ? -12.857 -5.132 17.410 1.00 98.19 82 ILE A O 1
ATOM 707 N N . THR A 1 83 ? -14.575 -6.138 18.453 1.00 98.31 83 THR A N 1
ATOM 708 C CA . THR A 1 83 ? -14.477 -7.406 17.719 1.00 98.31 83 THR A CA 1
ATOM 709 C C . THR A 1 83 ? -14.746 -7.191 16.232 1.00 98.31 83 THR A C 1
ATOM 711 O O . THR A 1 83 ? -13.922 -7.556 15.389 1.00 98.31 83 THR A O 1
ATOM 714 N N . ASN A 1 84 ? -15.838 -6.499 15.905 1.00 97.81 84 ASN A N 1
ATOM 715 C CA . ASN A 1 84 ? -16.190 -6.155 14.530 1.00 97.81 84 ASN A CA 1
ATOM 716 C C . ASN A 1 84 ? -15.121 -5.279 13.862 1.00 97.81 84 ASN A C 1
ATOM 718 O O . ASN A 1 84 ? -14.749 -5.510 12.710 1.00 97.81 84 ASN A O 1
ATOM 722 N N . GLN A 1 85 ? -14.589 -4.288 14.576 1.00 97.62 85 GLN A N 1
ATOM 723 C CA . GLN A 1 85 ? -13.554 -3.403 14.052 1.00 97.62 85 GLN A CA 1
ATOM 724 C C . GLN A 1 85 ? -12.213 -4.128 13.862 1.00 97.62 85 GLN A C 1
ATOM 726 O O . GLN A 1 85 ? -11.521 -3.898 12.871 1.00 97.62 85 GLN A O 1
ATOM 731 N N . SER A 1 86 ? -11.870 -5.059 14.755 1.00 98.25 86 SER A N 1
ATOM 732 C CA . SER A 1 86 ? -10.685 -5.915 14.616 1.00 98.25 86 SER A CA 1
ATOM 733 C C . SER A 1 86 ? -10.795 -6.830 13.394 1.00 98.25 86 SER A C 1
ATOM 735 O O . SER A 1 86 ? -9.825 -6.997 12.657 1.00 98.25 86 SER A O 1
ATOM 737 N N . TYR A 1 87 ? -11.985 -7.372 13.125 1.00 98.31 87 TYR A N 1
ATOM 738 C CA . TYR A 1 87 ? -12.234 -8.157 11.917 1.00 98.31 87 TYR A CA 1
ATOM 739 C C . TYR A 1 87 ? -12.089 -7.312 10.640 1.00 98.31 87 TYR A C 1
ATOM 741 O O . TYR A 1 87 ? -11.406 -7.720 9.698 1.00 98.31 87 TYR A O 1
ATOM 749 N N . LYS A 1 88 ? -12.644 -6.092 10.625 1.00 98.06 88 LYS A N 1
ATOM 750 C CA . LYS A 1 88 ? -12.442 -5.139 9.518 1.00 98.06 88 LYS A CA 1
ATOM 751 C C . LYS A 1 88 ? -10.964 -4.816 9.301 1.00 98.06 88 LYS A C 1
ATOM 753 O O . LYS A 1 88 ? -10.527 -4.763 8.154 1.00 98.06 88 LYS A O 1
ATOM 758 N N . LEU A 1 89 ? -10.190 -4.650 10.377 1.00 98.44 89 LEU A N 1
ATOM 759 C CA . LEU A 1 89 ? -8.749 -4.404 10.292 1.00 98.44 89 LEU A CA 1
ATOM 760 C C . LEU A 1 89 ? -8.023 -5.573 9.628 1.00 98.44 89 LEU A C 1
ATOM 762 O O . LEU A 1 89 ? -7.241 -5.352 8.710 1.00 98.44 89 LEU A O 1
ATOM 766 N N . GLN A 1 90 ? -8.338 -6.811 10.012 1.00 98.44 90 GLN A N 1
ATOM 767 C CA . GLN A 1 90 ? -7.755 -7.994 9.376 1.00 98.44 90 GLN A CA 1
ATOM 768 C C . GLN A 1 90 ? -8.072 -8.074 7.877 1.00 98.44 90 GLN A C 1
ATOM 770 O O . GLN A 1 90 ? -7.210 -8.462 7.087 1.00 98.44 90 GLN A O 1
ATOM 775 N N . ILE A 1 91 ? -9.292 -7.715 7.467 1.00 98.38 91 ILE A N 1
ATOM 776 C CA . ILE A 1 91 ? -9.656 -7.647 6.044 1.00 98.38 91 ILE A CA 1
ATOM 777 C C . ILE A 1 91 ? -8.841 -6.558 5.340 1.00 98.38 91 ILE A C 1
ATOM 779 O O . ILE 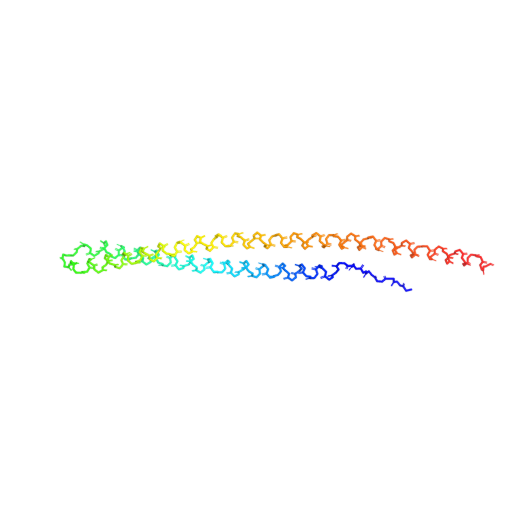A 1 91 ? -8.226 -6.833 4.312 1.00 98.38 91 ILE A O 1
ATOM 783 N N . ALA A 1 92 ? -8.785 -5.350 5.908 1.00 98.12 92 ALA A N 1
ATOM 784 C CA . ALA A 1 92 ? -8.037 -4.233 5.336 1.00 98.12 92 ALA A CA 1
ATOM 785 C C . ALA A 1 92 ? -6.535 -4.541 5.211 1.00 98.12 92 ALA A C 1
ATOM 787 O O . ALA A 1 92 ? -5.910 -4.175 4.221 1.00 98.12 92 ALA A O 1
ATOM 788 N N . GLU A 1 93 ? -5.950 -5.263 6.169 1.00 98.25 93 GLU A N 1
ATOM 789 C CA . GLU A 1 93 ? -4.556 -5.711 6.112 1.00 98.25 93 GLU A CA 1
ATOM 790 C C . GLU A 1 93 ? -4.301 -6.743 5.013 1.00 98.25 93 GLU A C 1
ATOM 792 O O . GLU A 1 93 ? -3.254 -6.700 4.360 1.00 98.25 93 GLU A O 1
ATOM 797 N N . LYS A 1 94 ? -5.234 -7.679 4.803 1.00 98.38 94 LYS A N 1
ATOM 798 C CA . LYS A 1 94 ? -5.152 -8.642 3.697 1.00 98.38 94 LYS A CA 1
ATOM 799 C C . LYS A 1 94 ? -5.237 -7.927 2.354 1.00 98.38 94 LYS A C 1
ATOM 801 O O . LYS A 1 94 ? -4.397 -8.176 1.492 1.00 98.38 94 LYS A O 1
ATOM 806 N N . GLU A 1 95 ? -6.183 -7.003 2.218 1.00 98.00 95 GLU A N 1
ATOM 807 C CA . GLU A 1 95 ? -6.352 -6.211 1.002 1.00 98.00 95 GLU A CA 1
ATOM 808 C C . GLU A 1 95 ? -5.116 -5.355 0.720 1.00 98.00 95 GLU A C 1
ATOM 810 O O . GLU A 1 95 ? -4.574 -5.397 -0.379 1.00 98.00 95 GLU A O 1
ATOM 815 N N . LEU A 1 96 ? -4.589 -4.661 1.733 1.00 98.38 96 LEU A N 1
ATOM 816 C CA . LEU A 1 96 ? -3.376 -3.855 1.612 1.00 98.38 96 LEU A CA 1
ATOM 817 C C . LEU A 1 96 ? -2.184 -4.678 1.106 1.00 98.38 96 LEU A C 1
ATOM 819 O O . LEU A 1 96 ? -1.419 -4.206 0.265 1.00 98.38 96 LEU A O 1
ATOM 823 N N . LYS A 1 97 ? -2.015 -5.908 1.609 1.00 98.31 97 LYS A N 1
ATOM 824 C CA . LYS A 1 97 ? -0.969 -6.826 1.132 1.00 98.31 97 LYS A CA 1
ATOM 825 C C . LYS A 1 97 ? -1.187 -7.213 -0.329 1.00 98.31 97 LYS A C 1
ATOM 827 O O . LYS A 1 97 ? -0.221 -7.208 -1.087 1.00 98.31 97 LYS A O 1
ATOM 832 N N . HIS A 1 98 ? -2.427 -7.511 -0.711 1.00 98.31 98 HIS A N 1
ATOM 833 C CA . HIS A 1 98 ? -2.789 -7.859 -2.081 1.00 98.31 98 HIS A CA 1
ATOM 834 C C . HIS A 1 98 ? -2.479 -6.712 -3.056 1.00 98.31 98 HIS A C 1
ATOM 836 O O . HIS A 1 98 ? -1.648 -6.874 -3.949 1.00 98.31 98 HIS A O 1
ATOM 842 N N . VAL A 1 99 ? -3.031 -5.516 -2.828 1.00 98.25 99 VAL A N 1
ATOM 843 C CA . VAL A 1 99 ? -2.821 -4.363 -3.728 1.00 98.25 99 VAL A CA 1
ATOM 844 C C . VAL A 1 99 ? -1.374 -3.870 -3.733 1.00 98.25 99 VAL A C 1
ATOM 846 O O . VAL A 1 99 ? -0.888 -3.350 -4.737 1.00 98.25 99 VAL A O 1
ATOM 849 N N . ARG A 1 100 ? -0.636 -4.063 -2.630 1.00 98.31 100 ARG A N 1
ATOM 850 C CA . ARG A 1 100 ? 0.807 -3.802 -2.597 1.00 98.31 100 ARG A CA 1
ATOM 851 C C . ARG A 1 100 ? 1.554 -4.718 -3.561 1.00 98.31 100 ARG A C 1
ATOM 853 O O . ARG A 1 100 ? 2.459 -4.239 -4.241 1.00 98.31 100 ARG A O 1
ATOM 860 N N . GLN A 1 101 ? 1.207 -6.004 -3.600 1.00 98.56 101 GLN A N 1
ATOM 861 C CA . GLN A 1 101 ? 1.839 -6.949 -4.514 1.00 98.56 101 GLN A CA 1
ATOM 862 C C . GLN A 1 101 ? 1.524 -6.589 -5.970 1.00 98.56 101 GLN A C 1
ATOM 864 O O . GLN A 1 101 ? 2.450 -6.466 -6.765 1.00 98.56 101 GLN A O 1
ATOM 869 N N . GLU A 1 102 ? 0.264 -6.280 -6.289 1.00 98.44 102 GLU A N 1
ATOM 870 C CA . GLU A 1 102 ? -0.119 -5.842 -7.639 1.00 98.44 102 GLU A CA 1
ATOM 871 C C . GLU A 1 102 ? 0.641 -4.586 -8.094 1.00 98.44 102 GLU A C 1
ATOM 873 O O . GLU A 1 102 ? 1.061 -4.485 -9.249 1.00 98.44 102 GLU A O 1
ATOM 878 N N . TRP A 1 103 ? 0.853 -3.620 -7.192 1.00 98.56 103 TRP A N 1
ATOM 879 C CA . TRP A 1 103 ? 1.647 -2.432 -7.503 1.00 98.56 103 TRP A CA 1
ATOM 880 C C . TRP A 1 103 ? 3.124 -2.765 -7.759 1.00 98.56 103 TRP A C 1
ATOM 882 O O . TRP A 1 103 ? 3.723 -2.227 -8.694 1.00 98.56 103 TRP A O 1
ATOM 892 N N . ILE A 1 104 ? 3.717 -3.665 -6.966 1.00 98.31 104 ILE A N 1
ATOM 893 C CA . ILE A 1 104 ? 5.098 -4.130 -7.169 1.00 98.31 104 ILE A CA 1
ATOM 894 C C . ILE A 1 104 ? 5.240 -4.818 -8.529 1.00 98.31 104 ILE A C 1
ATOM 896 O O . ILE A 1 104 ? 6.183 -4.514 -9.265 1.00 98.31 104 ILE A O 1
ATOM 900 N N . ASP A 1 105 ? 4.294 -5.682 -8.882 1.00 98.31 105 ASP A N 1
ATOM 901 C CA . ASP A 1 105 ? 4.311 -6.424 -10.140 1.00 98.31 105 ASP A CA 1
ATOM 902 C C . ASP A 1 105 ? 4.181 -5.466 -11.335 1.00 98.31 105 ASP A C 1
ATOM 904 O O . ASP A 1 105 ? 5.016 -5.486 -12.244 1.00 98.31 105 ASP A O 1
ATOM 908 N N . ALA A 1 106 ? 3.231 -4.524 -11.289 1.00 98.12 106 ALA A N 1
ATOM 909 C CA . ALA A 1 106 ? 3.074 -3.492 -12.318 1.00 98.12 106 ALA A CA 1
ATOM 910 C C . ALA A 1 106 ? 4.347 -2.641 -12.491 1.00 98.12 106 ALA A C 1
ATOM 912 O O . ALA A 1 106 ? 4.776 -2.350 -13.614 1.00 98.12 106 ALA A O 1
ATOM 913 N N . LYS A 1 107 ? 4.999 -2.282 -11.380 1.00 97.94 107 LYS A N 1
ATOM 914 C CA . LYS A 1 107 ? 6.269 -1.549 -11.389 1.00 97.94 107 LYS A CA 1
ATOM 915 C C . LYS A 1 107 ? 7.400 -2.369 -12.012 1.00 97.94 107 LYS A C 1
ATOM 917 O O . LYS A 1 107 ? 8.229 -1.816 -12.740 1.00 97.94 107 LYS A O 1
ATOM 922 N N . GLN A 1 108 ? 7.457 -3.674 -11.746 1.00 98.00 108 GLN A N 1
ATOM 923 C CA . GLN A 1 108 ? 8.450 -4.565 -12.344 1.00 98.00 108 GLN A CA 1
ATOM 924 C C . GLN A 1 108 ? 8.251 -4.688 -13.857 1.00 98.00 108 GLN A C 1
ATOM 926 O O . GLN A 1 108 ? 9.222 -4.552 -14.603 1.00 98.00 108 GLN A O 1
ATOM 931 N N . GLU A 1 109 ? 7.015 -4.876 -14.318 1.00 96.19 109 GLU A N 1
ATOM 932 C CA . GLU A 1 109 ? 6.686 -4.935 -15.745 1.00 96.19 109 GLU A CA 1
ATOM 933 C C . GLU A 1 109 ? 7.087 -3.656 -16.485 1.00 96.19 109 GLU A C 1
ATOM 935 O O . GLU A 1 109 ? 7.729 -3.721 -17.538 1.00 96.19 109 GLU A O 1
ATOM 940 N N . LYS A 1 110 ? 6.776 -2.482 -15.916 1.00 97.75 110 LYS A N 1
ATOM 941 C CA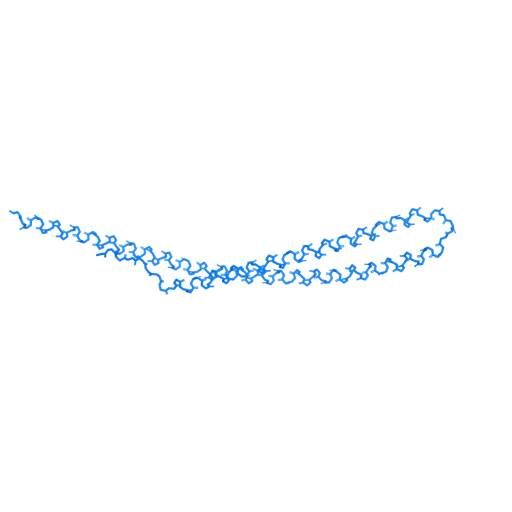 . LYS A 1 110 ? 7.214 -1.199 -16.479 1.00 97.75 110 LYS A CA 1
ATOM 942 C C . LYS A 1 110 ? 8.739 -1.139 -16.577 1.00 97.75 110 LYS A C 1
ATOM 944 O O . LYS A 1 110 ? 9.283 -0.816 -17.633 1.00 97.75 110 LYS A O 1
ATOM 949 N N . ARG A 1 111 ? 9.439 -1.515 -15.503 1.00 97.75 111 ARG A N 1
ATOM 950 C CA . ARG A 1 111 ? 10.906 -1.467 -15.438 1.00 97.75 111 ARG A CA 1
ATOM 951 C C . ARG A 1 111 ? 11.577 -2.349 -16.492 1.00 97.75 111 ARG A C 1
ATOM 953 O O . ARG A 1 111 ? 12.670 -2.022 -16.955 1.00 97.75 111 ARG A O 1
ATOM 960 N N . VAL A 1 112 ? 10.955 -3.465 -16.875 1.00 97.88 112 VAL A N 1
ATOM 961 C CA . VAL A 1 112 ? 11.446 -4.310 -17.976 1.00 97.88 112 VAL A CA 1
ATOM 962 C C . VAL A 1 112 ? 11.433 -3.535 -19.297 1.00 97.88 112 VAL A C 1
ATOM 964 O O . VAL A 1 112 ? 12.444 -3.525 -20.001 1.00 97.88 112 VAL A O 1
ATOM 967 N N . LEU A 1 113 ? 10.339 -2.833 -19.608 1.00 97.06 113 LEU A N 1
ATOM 968 C CA . LEU A 1 113 ? 10.225 -2.033 -20.832 1.00 97.06 113 LEU A CA 1
ATOM 969 C C . LEU A 1 113 ? 11.143 -0.806 -20.828 1.00 97.06 113 LEU A C 1
ATOM 971 O O . LEU A 1 113 ? 11.749 -0.510 -21.854 1.00 97.06 113 LEU A O 1
ATOM 975 N N . GLU A 1 114 ? 11.307 -0.130 -19.688 1.00 97.69 114 GLU A N 1
ATOM 976 C CA . GLU A 1 114 ? 12.260 0.982 -19.548 1.00 97.69 114 GLU A CA 1
ATOM 977 C C . GLU A 1 114 ? 13.694 0.527 -19.847 1.00 97.69 114 GLU A C 1
ATOM 979 O O . GLU A 1 114 ? 14.407 1.163 -20.623 1.00 97.69 114 GLU A O 1
ATOM 984 N N . LYS A 1 115 ? 14.110 -0.618 -19.288 1.00 98.06 115 LYS A N 1
ATOM 985 C CA . LYS A 1 115 ? 15.435 -1.195 -19.560 1.00 98.06 115 LYS A CA 1
ATOM 986 C C . LYS A 1 115 ? 15.605 -1.585 -21.026 1.00 98.06 115 LYS A C 1
ATOM 988 O O . LYS A 1 115 ? 16.697 -1.426 -21.569 1.00 98.06 115 LYS A O 1
ATOM 993 N N . LEU A 1 116 ? 14.558 -2.110 -21.660 1.00 97.56 116 LEU A N 1
ATOM 994 C CA . LEU A 1 116 ? 14.590 -2.443 -23.083 1.00 97.56 116 LEU A CA 1
ATOM 995 C C . LEU A 1 116 ? 14.742 -1.182 -23.944 1.00 97.56 116 LEU A C 1
ATOM 997 O O . LEU A 1 116 ? 15.590 -1.147 -24.833 1.00 97.56 116 LEU A O 1
ATOM 1001 N N . LYS A 1 117 ? 13.981 -0.128 -23.631 1.00 97.12 117 LYS A N 1
ATOM 1002 C CA . LYS A 1 117 ? 14.073 1.174 -24.299 1.00 97.12 117 LYS A CA 1
ATOM 1003 C C . LYS A 1 117 ? 15.470 1.776 -24.179 1.00 97.12 117 LYS A C 1
ATOM 1005 O O . LYS A 1 117 ? 16.014 2.227 -25.183 1.00 97.12 117 LYS A O 1
ATOM 1010 N N . GLU A 1 118 ? 16.062 1.738 -22.986 1.00 97.38 118 GLU A N 1
ATOM 1011 C CA . GLU A 1 118 ? 17.424 2.230 -22.749 1.00 97.38 118 GLU A CA 1
ATOM 1012 C C . GLU A 1 118 ? 18.453 1.479 -23.607 1.00 97.38 118 GLU A C 1
ATOM 1014 O O . GLU A 1 118 ? 19.292 2.102 -24.252 1.00 97.38 118 GLU A O 1
ATOM 1019 N N . ARG A 1 119 ? 18.358 0.145 -23.698 1.00 97.19 119 ARG A N 1
ATOM 1020 C CA . ARG A 1 119 ? 19.250 -0.651 -24.562 1.00 97.19 119 ARG A CA 1
ATOM 1021 C C . ARG A 1 119 ? 19.135 -0.252 -26.033 1.00 97.19 119 ARG A C 1
ATOM 1023 O O . ARG A 1 119 ? 20.153 0.046 -26.654 1.00 97.19 119 ARG A O 1
ATOM 1030 N N . HIS A 1 120 ? 17.911 -0.167 -26.555 1.00 96.31 120 HIS A N 1
ATOM 1031 C CA . HIS A 1 120 ? 17.666 0.259 -27.938 1.00 96.31 120 HIS A CA 1
ATOM 1032 C C . HIS A 1 120 ? 18.184 1.680 -28.190 1.00 96.31 120 HIS A C 1
ATOM 1034 O O . HIS A 1 120 ? 18.711 1.976 -29.261 1.00 96.31 120 HIS A O 1
ATOM 1040 N N . TYR A 1 121 ? 18.058 2.572 -27.205 1.00 95.94 121 TYR A N 1
ATOM 1041 C CA . TYR A 1 121 ? 18.580 3.930 -27.308 1.00 95.94 121 TYR A CA 1
ATOM 1042 C C . TYR A 1 121 ? 20.108 3.950 -27.396 1.00 95.94 121 TYR A C 1
ATOM 1044 O O . TYR A 1 121 ? 20.676 4.670 -28.220 1.00 95.94 121 TYR A O 1
ATOM 1052 N N . GLN A 1 122 ? 20.791 3.127 -26.599 1.00 96.06 122 GLN A N 1
ATOM 1053 C CA . GLN A 1 122 ? 22.246 3.009 -26.669 1.00 96.06 122 GLN A CA 1
ATOM 1054 C C . GLN A 1 122 ? 22.728 2.432 -28.003 1.00 96.06 122 GLN A C 1
A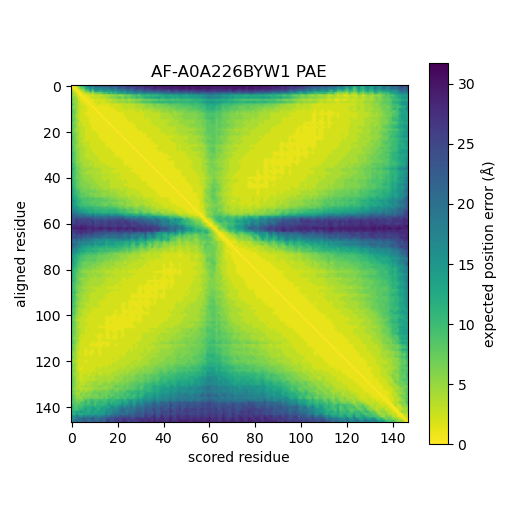TOM 1056 O O . GLN A 1 122 ? 23.718 2.919 -28.548 1.00 96.06 122 GLN A O 1
ATOM 1061 N N . GLU A 1 123 ? 22.035 1.433 -28.547 1.00 94.88 123 GLU A N 1
ATOM 1062 C CA . GLU A 1 123 ? 22.320 0.878 -29.876 1.00 94.88 123 GLU A CA 1
ATOM 1063 C C . GLU A 1 123 ? 22.143 1.936 -30.968 1.00 94.88 123 GLU A C 1
ATOM 1065 O O . GLU A 1 123 ? 23.074 2.197 -31.731 1.00 94.88 123 GLU A O 1
ATOM 1070 N N . PHE A 1 124 ? 21.011 2.641 -30.960 1.00 94.00 124 PHE A N 1
ATOM 1071 C CA . PHE A 1 124 ? 20.740 3.742 -31.881 1.00 94.00 124 PHE A CA 1
ATOM 1072 C C . PHE A 1 124 ? 21.822 4.837 -31.834 1.00 94.00 124 PHE A C 1
ATOM 1074 O O . PHE A 1 124 ? 22.260 5.338 -32.875 1.00 94.00 124 PHE A O 1
ATOM 1081 N N . ARG A 1 125 ? 22.297 5.204 -30.635 1.00 93.81 125 ARG A N 1
ATOM 1082 C CA . ARG A 1 125 ? 23.397 6.169 -30.478 1.00 93.81 125 ARG A CA 1
ATOM 1083 C C . ARG A 1 125 ? 24.705 5.658 -31.077 1.00 93.81 125 ARG A C 1
ATOM 1085 O O . ARG A 1 125 ? 25.386 6.419 -31.759 1.00 93.81 125 ARG A O 1
ATOM 1092 N N . LYS A 1 126 ? 25.057 4.390 -30.841 1.00 93.69 126 LYS A N 1
ATOM 1093 C CA . LYS A 1 126 ? 26.269 3.774 -31.410 1.00 93.69 126 LYS A CA 1
ATOM 1094 C C . LYS A 1 126 ? 26.221 3.750 -32.937 1.00 93.69 126 LYS A C 1
ATOM 1096 O O . LYS A 1 126 ? 27.217 4.069 -33.581 1.00 93.69 126 LYS A O 1
ATOM 1101 N N . GLU A 1 127 ? 25.074 3.404 -33.514 1.00 91.88 127 GLU A N 1
ATOM 1102 C CA . GLU A 1 127 ? 24.887 3.406 -34.967 1.00 91.88 127 GLU A CA 1
ATOM 1103 C C . GLU A 1 127 ? 24.982 4.810 -35.562 1.00 91.88 127 GLU A C 1
ATOM 1105 O O . GLU A 1 127 ? 25.650 4.990 -36.579 1.00 91.88 127 GLU A O 1
ATOM 1110 N N . SER A 1 128 ? 24.372 5.803 -34.908 1.00 90.00 128 SER A N 1
ATOM 1111 C CA . SER A 1 128 ? 24.419 7.200 -35.355 1.00 90.00 128 SER A CA 1
ATOM 1112 C C . SER A 1 128 ? 25.855 7.732 -35.376 1.00 90.00 128 SER A C 1
ATOM 1114 O O . SER A 1 128 ? 26.289 8.260 -36.395 1.00 90.00 128 SER A O 1
ATOM 1116 N N . LEU A 1 129 ? 26.634 7.487 -34.315 1.00 90.62 129 LEU A N 1
ATOM 1117 C CA . LEU A 1 129 ? 28.054 7.859 -34.258 1.00 90.62 129 LEU A CA 1
ATOM 1118 C C . LEU A 1 129 ? 28.878 7.176 -35.360 1.00 90.62 129 LEU A C 1
ATOM 1120 O O . LEU A 1 129 ? 29.711 7.810 -36.002 1.00 90.62 129 LEU A O 1
ATOM 1124 N N . LYS A 1 130 ? 28.624 5.887 -35.622 1.00 91.00 130 LYS A N 1
ATOM 1125 C CA . LYS A 1 130 ? 29.305 5.147 -36.695 1.00 91.00 130 LYS A CA 1
ATOM 1126 C C . LYS A 1 130 ? 28.964 5.702 -38.082 1.00 91.00 130 LYS A C 1
ATOM 1128 O O . LYS A 1 130 ? 29.819 5.697 -38.963 1.00 91.00 130 LYS A O 1
ATOM 1133 N N . GLN A 1 131 ? 27.725 6.146 -38.299 1.00 88.69 131 GLN A N 1
ATOM 1134 C CA . GLN A 1 131 ? 27.315 6.786 -39.553 1.00 88.69 131 GLN A CA 1
ATOM 1135 C C . GLN A 1 131 ? 27.956 8.165 -39.720 1.00 88.69 131 GLN A C 1
ATOM 1137 O O . GLN A 1 131 ? 28.463 8.454 -40.798 1.00 88.69 131 GLN A O 1
ATOM 1142 N N . GLU A 1 132 ? 27.986 8.983 -38.667 1.00 87.25 132 GLU A N 1
ATOM 1143 C CA . GLU A 1 132 ? 28.657 10.289 -38.682 1.00 87.25 132 GLU A CA 1
ATOM 1144 C C . GLU A 1 132 ? 30.147 10.151 -39.006 1.00 87.25 132 GLU A C 1
ATOM 1146 O O . GLU A 1 132 ? 30.646 10.851 -39.884 1.00 87.25 132 GLU A O 1
ATOM 1151 N N . GLN A 1 133 ? 30.839 9.196 -38.377 1.00 87.69 133 GLN A N 1
ATOM 1152 C CA . GLN A 1 133 ? 32.251 8.941 -38.654 1.00 87.69 133 GLN A CA 1
ATOM 1153 C C . GLN A 1 133 ? 32.494 8.538 -40.117 1.00 87.69 133 GLN A C 1
ATOM 1155 O O . GLN A 1 133 ? 33.383 9.089 -40.755 1.00 87.69 133 GLN A O 1
ATOM 1160 N N . LYS A 1 134 ? 31.660 7.653 -40.684 1.00 89.56 134 LYS A N 1
ATOM 1161 C CA . LYS A 1 134 ? 31.757 7.281 -42.107 1.00 89.56 134 LYS A CA 1
ATOM 1162 C C . LYS A 1 134 ? 31.599 8.476 -43.043 1.00 89.56 134 LYS A C 1
ATOM 1164 O O . LYS A 1 134 ? 32.354 8.597 -43.999 1.00 89.56 134 LYS A O 1
ATOM 1169 N N . VAL A 1 135 ? 30.633 9.354 -42.768 1.00 88.12 135 VAL A N 1
ATOM 1170 C CA . VAL A 1 135 ? 30.415 10.559 -43.582 1.00 88.12 135 VAL A CA 1
ATOM 1171 C C . VAL A 1 135 ? 31.636 11.481 -43.516 1.00 88.12 135 VAL A C 1
ATOM 1173 O O . VAL A 1 135 ? 32.062 11.994 -44.546 1.00 88.12 135 VAL A O 1
ATOM 1176 N N . LEU A 1 136 ? 32.237 11.661 -42.335 1.00 86.19 136 LEU A N 1
ATOM 1177 C CA . LEU A 1 136 ? 33.461 12.457 -42.180 1.00 86.19 136 LEU A CA 1
ATOM 1178 C C . LEU A 1 136 ? 34.649 11.857 -42.947 1.00 86.19 136 LEU A C 1
ATOM 1180 O O . LEU A 1 136 ? 35.382 12.597 -43.611 1.00 86.19 136 LEU A O 1
ATOM 1184 N N . ASP A 1 137 ? 34.819 10.535 -42.900 1.00 87.00 137 ASP A N 1
ATOM 1185 C CA . ASP A 1 137 ? 35.866 9.833 -43.647 1.00 87.00 137 ASP A CA 1
ATOM 1186 C C . ASP A 1 137 ? 35.674 10.018 -45.165 1.00 87.00 137 ASP A C 1
ATOM 1188 O O . ASP A 1 137 ? 36.611 10.396 -45.869 1.00 87.00 137 ASP A O 1
ATOM 1192 N N . GLU A 1 138 ? 34.450 9.844 -45.676 1.00 85.19 138 GLU A N 1
ATOM 1193 C CA . GLU A 1 138 ? 34.112 10.037 -47.095 1.00 85.19 138 GLU A CA 1
ATOM 1194 C C . GLU A 1 138 ? 34.354 11.482 -47.571 1.00 85.19 138 GLU A C 1
ATOM 1196 O O . GLU A 1 138 ? 34.917 11.695 -48.649 1.00 85.19 138 GLU A O 1
ATOM 1201 N N . MET A 1 139 ? 33.993 12.484 -46.758 1.00 83.88 139 MET A N 1
ATOM 1202 C CA . MET A 1 139 ? 34.257 13.898 -47.058 1.00 83.88 139 MET A CA 1
ATOM 1203 C C . MET A 1 139 ? 35.758 14.206 -47.087 1.00 83.88 139 MET A C 1
ATOM 1205 O O . MET A 1 139 ? 36.229 14.929 -47.969 1.00 83.88 139 MET A O 1
ATOM 1209 N N . THR A 1 140 ? 36.522 13.634 -46.152 1.00 82.62 140 THR A N 1
ATOM 1210 C CA . THR A 1 140 ? 37.983 13.786 -46.103 1.00 82.62 140 THR A CA 1
ATOM 1211 C C . THR A 1 140 ? 38.614 13.210 -47.367 1.00 82.62 140 THR A C 1
ATOM 1213 O O . THR A 1 140 ? 39.393 13.894 -48.029 1.00 82.62 140 THR A O 1
ATOM 1216 N N . VAL A 1 141 ? 38.207 12.002 -47.764 1.00 81.31 141 VAL A N 1
ATOM 1217 C CA . VAL A 1 141 ? 38.663 11.350 -48.996 1.00 81.31 141 VAL A CA 1
ATOM 1218 C C . VAL A 1 141 ? 38.352 12.211 -50.228 1.00 81.31 141 VAL A C 1
ATOM 1220 O O . VAL A 1 141 ? 39.259 12.502 -51.005 1.00 81.31 141 VAL A O 1
ATOM 1223 N N . GLN A 1 142 ? 37.117 12.699 -50.391 1.00 72.38 142 GLN A N 1
ATOM 1224 C CA . GLN A 1 142 ? 36.755 13.569 -51.522 1.00 72.38 142 GLN A CA 1
ATOM 1225 C C . GLN A 1 142 ? 37.569 14.868 -51.569 1.00 72.38 142 GLN A C 1
ATOM 1227 O O . GLN A 1 142 ? 37.982 15.288 -52.650 1.00 72.38 142 GLN A O 1
ATOM 1232 N N . SER A 1 143 ? 37.829 15.492 -50.417 1.00 75.56 143 SER A N 1
ATOM 1233 C CA . SER A 1 143 ? 38.613 16.732 -50.331 1.00 75.56 143 SER A CA 1
ATOM 1234 C C . SER A 1 143 ? 40.087 16.555 -50.724 1.00 75.56 143 SER A C 1
ATOM 1236 O O . SER A 1 143 ? 40.708 17.487 -51.229 1.00 75.56 143 SER A O 1
ATOM 1238 N N . VAL A 1 144 ? 40.641 15.353 -50.531 1.00 73.81 144 VAL A N 1
ATOM 1239 C CA . VAL A 1 144 ? 42.018 15.012 -50.920 1.00 73.81 144 VAL A CA 1
ATOM 1240 C C . VAL A 1 144 ? 42.119 14.750 -52.424 1.00 73.81 144 VAL A C 1
ATOM 1242 O O . VAL A 1 144 ? 43.107 15.140 -53.032 1.00 73.81 144 VAL A O 1
ATOM 1245 N N . TYR A 1 145 ? 41.093 14.152 -53.037 1.00 63.09 145 TYR A N 1
ATOM 1246 C CA . TYR A 1 145 ? 41.040 13.897 -54.485 1.00 63.09 145 TYR A CA 1
ATOM 1247 C C . TYR A 1 145 ? 40.655 15.120 -55.336 1.00 63.09 145 TYR A C 1
ATOM 1249 O O . TYR A 1 145 ? 40.743 15.056 -56.558 1.00 63.09 145 TYR A O 1
ATOM 1257 N N . SER A 1 146 ? 40.199 16.214 -54.720 1.00 59.03 146 SER A N 1
ATOM 1258 C CA . SER A 1 146 ? 39.822 17.460 -55.409 1.00 59.03 146 SER A CA 1
ATOM 1259 C C . SER A 1 146 ? 40.888 18.568 -55.318 1.00 59.03 146 SER A C 1
ATOM 1261 O O . SER A 1 146 ? 40.613 19.715 -55.672 1.00 59.03 146 SER A O 1
ATOM 1263 N N . ARG A 1 147 ? 42.106 18.220 -54.882 1.00 52.12 147 ARG A N 1
ATOM 1264 C CA . ARG A 1 147 ? 43.341 19.017 -54.991 1.00 52.12 147 ARG A CA 1
ATOM 1265 C C . ARG A 1 147 ? 44.272 18.409 -56.029 1.00 52.12 147 ARG A C 1
ATOM 1267 O O . ARG A 1 147 ? 44.992 19.208 -56.663 1.00 52.12 147 ARG A O 1
#

Mean predicted aligned error: 7.58 Å

Nearest PDB structures (foldseek):
  3k29-assembly1_A  TM=5.512E-01  e=6.961E-03  Chlamydia trachomatis
  8i21-assembly1_A  TM=4.968E-01  e=1.020E+00  Saccharomyces cerevisiae S288C
  8wjo-assembly1_B  TM=4.131E-01  e=3.298E+00  Saccharomyces cerevisiae S288C

Solvent-accessible surface area (backbone atoms only — not comparable to full-atom values): 7922 Å² total; per-residue (Å²): 129,86,80,76,92,78,61,95,55,54,69,58,44,52,53,32,48,57,50,24,52,52,31,46,52,51,30,53,52,36,48,53,50,34,53,52,41,50,51,54,38,48,52,51,52,50,53,52,51,52,52,54,51,54,51,67,67,51,72,82,52,96,86,43,74,72,56,52,55,54,50,51,53,50,53,51,52,50,50,52,50,43,51,54,39,51,51,52,38,55,51,33,52,52,50,34,54,52,36,44,48,54,23,52,51,35,46,50,56,34,50,53,49,54,54,50,49,51,52,54,49,52,51,53,51,53,53,50,53,54,51,53,51,50,52,53,52,53,52,52,54,53,59,63,76,75,110

pLDDT: mean 90.25, std 12.22, range [47.47, 98.56]

Organism: NCBI:txid759412

Radius of gyration: 33.99 Å; Cα contacts (8 Å, |Δi|>4): 57; chains: 1; bounding box: 72×28×104 Å

Secondary structure (DSSP, 8-state):
-PPPP--TTHHHHHHHHHHHHHHHHHHHHHHHHHHHHHHHHHHHHHHHHHHHHHHHHHTTSS--HHHHHHHHHHHHHHHHHHHHHHHHHHHHHHHHHHHHHHHHHHHHHHHHHHHHHHHHHHHHHHHHHHHHHHHHHHHHHHHHHT-